Protein AF-A0A3D3TJA6-F1 (afdb_monomer_lite)

Foldseek 3Di:
DPPCVVVVVVVVVVVVVVPPDDQPDPDPVVSVVCVVVCVDDDPDDDDPCPDCVNVVVDDPPPDDDDDPLALACVPPDDDDAWDWGWAPPDDPDNSTDIDIGHDPPPPDDD

Sequence (110 aa):
MKKYFPAFVLSFLSIQACFSQQSFTPDKNLEKYIIRTGFIHSPLIPDASKSAETIGAEKKILYSTSLDITPNLTGWVEKGFGEMSFSREKIISSAGSIRLAYPAYTGERA

Secondary structure (DSSP, 8-state):
-TTSHHHHHHHHHHHHHTTS---SSS-HHHHHHHHHTTSS-PPPPP-GGGSTTTTT-----S--PPPP--SS-TT----SSSEEEEESSS-SSTT-EEEEE--TTSSS--

Structure (mmCIF, N/CA/C/O backbone):
data_AF-A0A3D3TJA6-F1
#
_entry.id   AF-A0A3D3TJA6-F1
#
loop_
_atom_site.group_PDB
_atom_site.id
_atom_site.type_symbol
_atom_site.label_atom_id
_atom_site.label_alt_id
_atom_site.label_comp_id
_atom_site.label_asym_id
_atom_site.label_entity_id
_atom_site.label_seq_id
_atom_site.pdbx_PDB_ins_code
_atom_site.Cartn_x
_atom_site.Cartn_y
_atom_site.Cartn_z
_atom_site.occupancy
_atom_site.B_iso_or_equiv
_atom_site.auth_seq_id
_atom_site.auth_comp_id
_atom_site.auth_asym_id
_atom_site.auth_atom_id
_atom_site.pdbx_PDB_model_num
ATOM 1 N N . MET A 1 1 ? -10.360 46.169 0.430 1.00 53.06 1 MET A N 1
ATOM 2 C CA . MET A 1 1 ? -11.027 44.847 0.525 1.00 53.06 1 MET A CA 1
ATOM 3 C C . MET A 1 1 ? -10.071 43.646 0.641 1.00 53.06 1 MET A C 1
ATOM 5 O O . MET A 1 1 ? -10.481 42.641 1.192 1.00 53.06 1 MET A O 1
ATOM 9 N N . LYS A 1 2 ? -8.794 43.720 0.217 1.00 56.91 2 LYS A N 1
ATOM 10 C CA . LYS A 1 2 ? -7.852 42.572 0.254 1.00 56.91 2 LYS A CA 1
ATOM 11 C C . LYS A 1 2 ? -7.198 42.256 1.618 1.00 56.91 2 LYS A C 1
ATOM 13 O O . LYS A 1 2 ? -6.687 41.160 1.789 1.00 56.91 2 LYS A O 1
ATOM 18 N N . LYS A 1 3 ? -7.209 43.181 2.590 1.00 58.56 3 LYS A N 1
ATOM 19 C CA . LYS A 1 3 ? -6.516 43.004 3.889 1.00 58.56 3 LYS A CA 1
ATOM 20 C C . LYS A 1 3 ? -7.218 42.050 4.869 1.00 58.56 3 LYS A C 1
ATOM 22 O O . LYS A 1 3 ? -6.556 41.517 5.746 1.00 58.56 3 LYS A O 1
ATOM 27 N N . TYR A 1 4 ? -8.518 41.805 4.701 1.00 62.25 4 TYR A N 1
ATOM 28 C CA . TYR A 1 4 ? -9.308 40.942 5.598 1.00 62.25 4 TYR A CA 1
ATOM 29 C C . TYR A 1 4 ? -9.597 39.552 5.015 1.00 62.25 4 TYR A C 1
ATOM 31 O O . TYR A 1 4 ? -10.098 38.682 5.717 1.00 62.25 4 TYR A O 1
ATOM 39 N N . PHE A 1 5 ? -9.239 39.324 3.747 1.00 65.12 5 PHE A N 1
ATOM 40 C CA . PHE A 1 5 ? -9.407 38.040 3.071 1.00 65.12 5 PHE A CA 1
ATOM 41 C C . PHE A 1 5 ? -8.677 36.873 3.767 1.00 65.12 5 PHE A C 1
ATOM 43 O O . PHE A 1 5 ? -9.320 35.849 3.984 1.00 65.12 5 PHE A O 1
ATOM 50 N N . PRO A 1 6 ? -7.401 36.995 4.206 1.00 66.19 6 PRO A N 1
ATOM 51 C CA . PRO A 1 6 ? -6.740 35.873 4.876 1.00 66.19 6 PRO A CA 1
ATOM 52 C C . PRO A 1 6 ? -7.355 35.569 6.251 1.00 66.19 6 PRO A C 1
ATOM 54 O O . PRO A 1 6 ? -7.474 34.406 6.621 1.00 66.19 6 PRO A O 1
ATOM 57 N N . ALA A 1 7 ? -7.807 36.595 6.982 1.00 65.31 7 ALA A N 1
ATOM 58 C CA . ALA A 1 7 ? -8.461 36.425 8.280 1.00 65.31 7 ALA A CA 1
ATOM 59 C C . ALA A 1 7 ? -9.827 35.727 8.152 1.00 65.31 7 ALA A C 1
ATOM 61 O O . ALA A 1 7 ? -10.167 34.874 8.968 1.00 65.31 7 ALA A O 1
ATOM 62 N N . PHE A 1 8 ? -10.583 36.037 7.095 1.00 64.12 8 PHE A N 1
ATOM 63 C CA . PHE A 1 8 ? -11.860 35.386 6.803 1.00 64.12 8 PHE A CA 1
ATOM 64 C C . PHE A 1 8 ? -11.676 33.905 6.433 1.00 64.12 8 PHE A C 1
ATOM 66 O O . PHE A 1 8 ? -12.392 33.051 6.945 1.00 64.12 8 PHE A O 1
ATOM 73 N N . VAL A 1 9 ? -10.664 33.575 5.623 1.00 65.75 9 VAL A N 1
ATOM 74 C CA . VAL A 1 9 ? -10.351 32.181 5.250 1.00 65.75 9 VAL A CA 1
ATOM 75 C C . VAL A 1 9 ? -9.897 31.357 6.462 1.00 65.75 9 VAL A C 1
ATOM 77 O O . VAL A 1 9 ? -10.355 30.230 6.640 1.00 65.75 9 VAL A O 1
ATOM 80 N N . LEU A 1 10 ? -9.064 31.927 7.341 1.00 61.47 10 LEU A N 1
ATOM 81 C CA . LEU A 1 10 ? -8.648 31.277 8.592 1.00 61.47 10 LEU A CA 1
ATOM 82 C C . LEU A 1 10 ? -9.829 31.016 9.543 1.00 61.47 10 LEU A C 1
ATOM 84 O O . LEU A 1 10 ? -9.866 29.974 10.194 1.00 61.47 10 LEU A O 1
ATOM 88 N N . SER A 1 11 ? -10.816 31.918 9.579 1.00 59.91 11 SER A N 1
ATOM 89 C CA . SER A 1 11 ? -12.043 31.731 10.364 1.00 59.91 11 SER A CA 1
ATOM 90 C C . SER A 1 11 ? -12.943 30.617 9.822 1.00 59.91 11 SER A C 1
ATOM 92 O O . SER A 1 11 ? -13.649 29.989 10.603 1.00 59.91 11 SER A O 1
ATOM 94 N N . PHE A 1 12 ? -12.956 30.366 8.511 1.00 59.50 12 PHE A N 1
ATOM 95 C CA . PHE A 1 12 ? -13.729 29.257 7.938 1.00 59.50 12 PHE A CA 1
ATOM 96 C C . PHE A 1 12 ? -13.052 27.899 8.170 1.00 59.50 12 PHE A C 1
ATOM 98 O O . PHE A 1 12 ? -13.737 26.894 8.363 1.00 59.50 12 PHE A O 1
ATOM 105 N N . LEU A 1 13 ? -11.717 27.869 8.216 1.00 57.22 13 LEU A N 1
ATOM 106 C CA . LEU A 1 13 ? -10.941 26.644 8.426 1.00 57.22 13 LEU A CA 1
ATOM 107 C C . LEU A 1 13 ? -11.051 26.109 9.868 1.00 57.22 13 LEU A C 1
ATOM 109 O O . LEU A 1 13 ? -11.075 24.897 10.076 1.00 57.22 13 LEU A O 1
ATOM 113 N N . SER A 1 14 ? -11.174 26.990 10.867 1.00 56.41 14 SER A N 1
ATOM 114 C CA . SER A 1 14 ? -11.347 26.593 12.274 1.00 56.41 14 SER A CA 1
ATOM 115 C C . SER A 1 14 ? -12.731 26.009 12.576 1.00 56.41 14 SER A C 1
ATOM 117 O O . SER A 1 14 ? -12.845 25.124 13.423 1.00 56.41 14 SER A O 1
ATOM 119 N N . ILE A 1 15 ? -13.772 26.436 11.852 1.00 57.28 15 ILE A N 1
ATOM 120 C CA . ILE A 1 15 ? -15.129 25.888 11.998 1.00 57.28 15 ILE A CA 1
ATOM 121 C C . ILE A 1 15 ? -15.180 24.441 11.479 1.00 57.28 15 ILE A C 1
ATOM 123 O O . ILE A 1 15 ? -15.841 23.598 12.081 1.00 57.28 15 ILE A O 1
ATOM 127 N N . GLN A 1 16 ? -14.435 24.114 10.416 1.00 53.66 16 GLN A N 1
ATOM 128 C CA . GLN A 1 16 ? -14.415 22.758 9.849 1.00 53.66 16 GLN A CA 1
ATOM 129 C C . GLN A 1 16 ? -13.621 21.744 10.688 1.00 53.66 16 GLN A C 1
ATOM 131 O O . GLN A 1 16 ? -13.946 20.558 10.675 1.00 53.66 16 GLN A O 1
ATOM 136 N N . ALA A 1 17 ? -12.637 22.187 11.477 1.00 51.75 17 ALA A N 1
ATOM 137 C CA . ALA A 1 17 ? -11.882 21.307 12.374 1.00 51.75 17 ALA A CA 1
ATOM 138 C C . ALA A 1 17 ? -12.720 20.767 13.553 1.00 51.75 17 ALA A C 1
ATOM 140 O O . ALA A 1 17 ? -12.372 19.742 14.142 1.00 51.75 17 ALA A O 1
ATOM 141 N N . CYS A 1 18 ? -13.842 21.419 13.880 1.00 48.75 18 CYS A N 1
ATOM 142 C CA . CYS A 1 18 ? -14.719 21.015 14.983 1.00 48.75 18 CYS A CA 1
ATO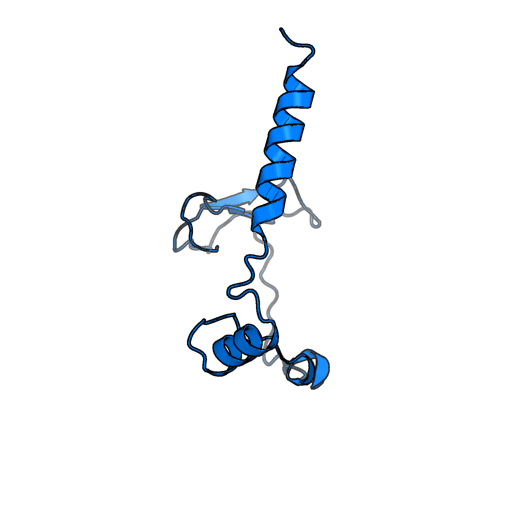M 143 C C . CYS A 1 18 ? -15.600 19.793 14.655 1.00 48.75 18 CYS A C 1
ATOM 145 O O . CYS A 1 18 ? -16.183 19.195 15.553 1.00 48.75 18 CYS A O 1
ATOM 147 N N . PHE A 1 19 ? -15.676 19.381 13.385 1.00 50.62 19 PHE A N 1
ATOM 148 C CA . PHE A 1 19 ? -16.556 18.290 12.946 1.00 50.62 19 PHE A CA 1
ATOM 149 C C . PHE A 1 19 ? -15.907 16.900 12.940 1.00 50.62 19 PHE A C 1
ATOM 151 O O . PHE A 1 19 ? -16.536 15.944 12.496 1.00 50.62 19 PHE A O 1
ATOM 158 N N . SER A 1 20 ? -14.672 16.736 13.428 1.00 48.78 20 SER A N 1
ATOM 159 C CA . SER A 1 20 ? -13.988 15.436 13.304 1.00 48.78 20 SER A CA 1
ATOM 160 C C . SER A 1 20 ? -14.316 14.407 14.393 1.00 48.78 20 SER A C 1
ATOM 162 O O . SER A 1 20 ? -13.925 13.252 14.248 1.00 48.78 20 SER A O 1
ATOM 164 N N . GLN A 1 21 ? -15.064 14.762 15.445 1.00 59.69 21 GLN A N 1
ATOM 165 C CA . GLN A 1 21 ? -15.517 13.807 16.467 1.00 59.69 21 GLN A CA 1
ATOM 166 C C . GLN A 1 21 ? -16.895 14.206 17.014 1.00 59.69 21 GLN A C 1
ATOM 168 O O . GLN A 1 21 ? -17.002 14.830 18.067 1.00 59.69 21 GLN A O 1
ATOM 173 N N . GLN A 1 22 ? -17.972 13.864 16.299 1.00 62.91 22 GLN A N 1
ATOM 174 C CA . GLN A 1 22 ? -19.313 13.913 16.889 1.00 62.91 22 GLN A CA 1
ATOM 175 C C . GLN A 1 22 ? -19.413 12.821 17.959 1.00 62.91 22 GLN A C 1
ATOM 177 O O . GLN A 1 22 ? -19.443 11.639 17.631 1.00 62.91 22 GLN A O 1
ATOM 182 N N . SER A 1 23 ? -19.482 13.213 19.233 1.00 64.50 23 SER A N 1
ATOM 183 C CA . SER A 1 23 ? -19.940 12.309 20.290 1.00 64.50 23 SER A CA 1
ATOM 184 C C . SER A 1 23 ? -21.408 11.983 20.022 1.00 64.50 23 SER A C 1
ATOM 186 O O . SER A 1 23 ? -22.237 12.897 19.956 1.00 64.50 23 SER A O 1
ATOM 188 N N . PHE A 1 24 ? -21.743 10.708 19.855 1.00 68.50 24 PHE A N 1
ATOM 189 C CA . PHE A 1 24 ? -23.110 10.294 19.506 1.00 68.50 24 PHE A CA 1
ATOM 190 C C . PHE A 1 24 ? -24.106 10.539 20.640 1.00 68.50 24 PHE A C 1
ATOM 192 O O . PHE A 1 24 ? -25.294 10.754 20.404 1.00 68.50 24 PHE A O 1
ATOM 199 N N . THR A 1 25 ? -23.613 10.518 21.877 1.00 77.12 25 THR A N 1
ATOM 200 C CA . THR A 1 25 ? -24.400 10.752 23.081 1.00 77.12 25 THR A CA 1
ATOM 201 C C . THR A 1 25 ? -23.602 11.585 24.083 1.00 77.12 25 THR A C 1
ATOM 203 O O . THR A 1 25 ? -22.389 11.415 24.185 1.00 77.12 25 THR A O 1
ATOM 206 N N . PRO A 1 26 ? -24.260 12.453 24.873 1.00 82.69 26 PRO A N 1
ATOM 207 C CA . PRO A 1 26 ? -23.593 13.218 25.930 1.00 82.69 26 PRO A CA 1
ATOM 208 C C . PRO A 1 26 ? -23.060 12.329 27.068 1.00 82.69 26 PRO A C 1
ATOM 210 O O . PRO A 1 26 ? -22.116 12.708 27.759 1.00 82.69 26 PRO A O 1
ATOM 213 N N . ASP A 1 27 ? -23.640 11.138 27.260 1.00 88.00 27 ASP A N 1
ATOM 214 C CA . ASP A 1 27 ? -23.131 10.133 28.192 1.00 88.00 27 ASP A CA 1
ATOM 215 C C . ASP A 1 27 ? -22.080 9.231 27.524 1.00 88.00 27 ASP A C 1
ATOM 217 O O . ASP A 1 27 ? -22.359 8.515 26.557 1.00 88.00 27 ASP A O 1
ATOM 221 N N . LYS A 1 28 ? -20.874 9.225 28.100 1.00 84.19 28 LYS A N 1
ATOM 222 C CA . LYS A 1 28 ? -19.729 8.418 27.654 1.00 84.19 28 LYS A CA 1
ATOM 223 C C . LYS A 1 28 ? -19.925 6.918 27.881 1.00 84.19 28 LYS A C 1
ATOM 225 O O . LYS A 1 28 ? -19.309 6.111 27.183 1.00 84.19 28 LYS A O 1
ATOM 230 N N . ASN A 1 29 ? -20.712 6.519 28.880 1.00 88.38 29 ASN A N 1
ATOM 231 C CA . ASN A 1 29 ? -20.976 5.102 29.141 1.00 88.38 29 ASN A CA 1
ATOM 232 C C . ASN A 1 29 ? -21.975 4.543 28.128 1.00 88.38 29 ASN A C 1
ATOM 234 O O . ASN A 1 29 ? -21.752 3.457 27.587 1.00 88.38 29 ASN A O 1
ATOM 238 N N . LEU A 1 30 ? -23.017 5.317 27.824 1.00 84.56 30 LEU A N 1
ATOM 239 C CA . LEU A 1 30 ? -23.980 5.001 26.776 1.00 84.56 30 LEU A CA 1
ATOM 240 C C . LEU A 1 30 ? -23.313 4.895 25.396 1.00 84.56 30 LEU A C 1
ATOM 242 O O . LEU A 1 30 ? -23.557 3.928 24.677 1.00 84.56 30 LEU A O 1
ATOM 246 N N . GLU A 1 31 ? -22.400 5.809 25.064 1.00 83.56 31 GLU A N 1
ATOM 247 C CA . GLU A 1 31 ? -21.649 5.778 23.802 1.00 83.56 31 GLU A CA 1
ATOM 248 C C . GLU A 1 31 ? -20.847 4.476 23.643 1.00 83.56 31 GLU A C 1
ATOM 250 O O . GLU A 1 31 ? -20.948 3.783 22.628 1.00 83.56 31 GLU A O 1
ATOM 255 N N . LYS A 1 32 ? -20.112 4.072 24.689 1.00 83.06 32 LYS A N 1
ATOM 256 C CA . LYS A 1 32 ? -19.374 2.797 24.705 1.00 83.06 32 LYS A CA 1
ATOM 257 C C . LYS A 1 32 ? -20.296 1.594 24.541 1.00 83.06 32 LYS A C 1
ATOM 259 O O . LYS A 1 32 ? -19.900 0.620 23.904 1.00 83.06 32 LYS A O 1
ATOM 264 N N . TYR A 1 33 ? -21.487 1.632 25.134 1.00 84.62 33 TYR A N 1
ATOM 265 C CA . TYR A 1 33 ? -22.458 0.551 25.005 1.00 84.62 33 TYR A CA 1
ATOM 266 C C . TYR A 1 33 ? -22.973 0.441 23.565 1.00 84.62 33 TYR A C 1
ATOM 268 O O . TYR A 1 33 ? -22.932 -0.647 23.003 1.00 84.62 33 TYR A O 1
ATOM 276 N N . ILE A 1 34 ? -23.348 1.556 22.931 1.00 80.75 34 ILE A N 1
ATOM 277 C CA . ILE A 1 34 ? -23.820 1.598 21.534 1.00 80.75 34 ILE A CA 1
ATOM 278 C C . ILE A 1 34 ? -22.734 1.133 20.546 1.00 80.75 34 ILE A C 1
ATOM 280 O O . ILE A 1 34 ? -23.025 0.433 19.577 1.00 80.75 34 ILE A O 1
ATOM 284 N N . ILE A 1 35 ? -21.467 1.474 20.797 1.00 76.19 35 ILE A N 1
ATOM 285 C CA . ILE A 1 35 ? -20.343 0.969 19.991 1.00 76.19 35 ILE A CA 1
ATOM 286 C C . ILE A 1 35 ? -20.194 -0.550 20.180 1.00 76.19 35 ILE A C 1
ATOM 288 O O . ILE A 1 35 ? -20.002 -1.285 19.214 1.00 76.19 35 ILE A O 1
ATOM 292 N N . ARG A 1 36 ? -20.328 -1.048 21.417 1.00 74.88 36 ARG A N 1
ATOM 293 C CA . ARG A 1 36 ? -20.229 -2.484 21.732 1.00 74.88 36 ARG A CA 1
ATOM 294 C C . ARG A 1 36 ? -21.378 -3.318 21.176 1.00 74.88 36 ARG A C 1
ATOM 296 O O . ARG A 1 36 ? -21.152 -4.482 20.864 1.00 74.88 36 ARG A O 1
ATOM 303 N N . THR A 1 37 ? -22.584 -2.765 21.057 1.00 81.19 37 THR A N 1
ATOM 304 C CA . THR A 1 37 ? -23.713 -3.474 20.431 1.00 81.19 37 THR A CA 1
ATOM 305 C C . THR A 1 37 ? -23.519 -3.654 18.927 1.00 81.19 37 THR A C 1
ATOM 307 O O . THR A 1 37 ? -24.254 -4.422 18.313 1.00 81.19 37 THR A O 1
ATOM 310 N N . GLY A 1 38 ? -22.550 -2.957 18.320 1.00 69.38 38 GLY A N 1
ATOM 311 C CA . GLY A 1 38 ? -22.328 -2.976 16.878 1.00 69.38 38 GLY A CA 1
ATOM 312 C C . GLY A 1 38 ? -23.399 -2.219 16.091 1.00 69.38 38 GLY A C 1
ATOM 313 O O . GLY A 1 38 ? -23.404 -2.303 14.867 1.00 69.38 38 GLY A O 1
ATOM 314 N N . PHE A 1 39 ? -24.282 -1.474 16.772 1.00 72.25 39 PHE A N 1
ATOM 315 C CA . PHE A 1 39 ? -25.320 -0.647 16.146 1.00 72.25 39 PHE A CA 1
ATOM 316 C C . PHE A 1 39 ? -24.714 0.480 15.299 1.00 72.25 39 PHE A C 1
ATOM 318 O O . PHE A 1 39 ? -25.238 0.825 14.245 1.00 72.25 39 PHE A O 1
ATOM 325 N N . ILE A 1 40 ? -23.573 1.015 15.740 1.00 67.69 40 ILE A N 1
ATOM 326 C CA . ILE A 1 40 ? -22.720 1.901 14.950 1.00 67.69 40 ILE A CA 1
ATOM 327 C C . ILE A 1 40 ? -21.470 1.111 14.578 1.00 67.69 40 ILE A C 1
ATOM 329 O O . ILE A 1 40 ? -20.694 0.710 15.446 1.00 67.69 40 ILE A O 1
ATOM 333 N N . HIS A 1 41 ? -21.264 0.889 13.284 1.00 60.50 41 HIS A N 1
ATOM 334 C CA . HIS A 1 41 ? -20.046 0.273 12.775 1.00 60.50 41 HIS A CA 1
ATOM 335 C C . HIS A 1 41 ? -18.924 1.317 12.794 1.00 60.50 41 HIS A C 1
ATOM 337 O O . HIS A 1 41 ? -18.670 1.989 11.795 1.00 60.50 41 HIS A O 1
ATOM 343 N N . SER A 1 42 ? -18.236 1.483 13.927 1.00 60.59 42 SER A N 1
ATOM 344 C CA . SER A 1 42 ? -16.858 1.961 13.821 1.00 60.59 42 SER A CA 1
ATOM 345 C C . SER A 1 42 ? -16.047 0.828 13.193 1.00 60.59 42 SER A C 1
ATOM 347 O O . SER A 1 42 ? -16.328 -0.343 13.475 1.00 60.59 42 SER A O 1
ATOM 349 N N . PRO A 1 43 ? -15.034 1.115 12.360 1.00 63.38 43 PRO A N 1
ATOM 350 C CA . PRO A 1 43 ? -14.041 0.094 12.075 1.00 63.38 43 PRO A CA 1
ATOM 351 C C . PRO A 1 43 ? -13.551 -0.443 13.424 1.00 63.38 43 PRO A C 1
ATOM 353 O O . PRO A 1 43 ? -13.260 0.336 14.339 1.00 63.38 43 PRO A O 1
ATOM 356 N N . LEU A 1 44 ? -13.576 -1.768 13.575 1.00 63.03 44 LEU A N 1
ATOM 357 C CA . LEU A 1 44 ? -13.055 -2.435 14.761 1.00 63.03 44 LEU A CA 1
ATOM 358 C C . LEU A 1 44 ? -11.644 -1.900 15.002 1.00 63.03 44 LEU A C 1
ATOM 360 O O . LEU A 1 44 ? -10.844 -1.847 14.066 1.00 63.03 44 LEU A O 1
ATOM 364 N N . ILE A 1 45 ? -11.357 -1.476 16.236 1.00 70.38 45 ILE A N 1
ATOM 365 C CA . ILE A 1 45 ? -10.006 -1.046 16.598 1.00 70.38 45 ILE A CA 1
ATOM 366 C C . ILE A 1 45 ? -9.080 -2.223 16.273 1.00 70.38 45 ILE A C 1
ATOM 368 O O . ILE A 1 45 ? -9.302 -3.314 16.811 1.00 70.38 45 ILE A O 1
ATOM 372 N N . PRO A 1 46 ? -8.099 -2.049 15.370 1.00 67.06 46 PRO A N 1
ATOM 373 C CA . PRO A 1 46 ? -7.223 -3.138 14.989 1.00 67.06 46 PRO A CA 1
ATOM 374 C C . PRO A 1 46 ? -6.433 -3.570 16.221 1.00 67.06 46 PRO A C 1
ATOM 376 O O . PRO A 1 46 ? -5.744 -2.774 16.858 1.00 67.06 46 PRO A O 1
ATOM 379 N N . ASP A 1 47 ? -6.573 -4.841 16.578 1.00 78.44 47 ASP A N 1
ATOM 380 C CA . ASP A 1 47 ? -5.823 -5.440 17.669 1.00 78.44 47 ASP A CA 1
ATOM 381 C C . ASP A 1 47 ? -4.376 -5.643 17.209 1.00 78.44 47 ASP A C 1
ATOM 383 O O . ASP A 1 47 ? -4.070 -6.575 16.463 1.00 78.44 47 ASP A O 1
ATOM 387 N N . ALA A 1 48 ? -3.485 -4.746 17.639 1.00 71.31 48 ALA A N 1
ATOM 388 C CA . ALA A 1 48 ? -2.074 -4.776 17.269 1.00 71.31 48 ALA A CA 1
ATOM 389 C C . ALA A 1 48 ? -1.388 -6.091 17.677 1.00 71.31 48 ALA A C 1
ATOM 391 O O . ALA A 1 48 ? -0.468 -6.525 16.988 1.00 71.31 48 ALA A O 1
ATOM 392 N N . SER A 1 49 ? -1.873 -6.781 18.719 1.00 76.50 49 SER A N 1
ATOM 393 C CA . SER A 1 49 ? -1.334 -8.087 19.130 1.00 76.50 49 SER A CA 1
ATOM 394 C C . SER A 1 49 ? -1.570 -9.190 18.092 1.00 76.50 49 SER A C 1
ATOM 396 O O . SER A 1 49 ? -0.829 -10.169 18.046 1.00 76.50 49 SER A O 1
ATOM 398 N N . LYS A 1 50 ? -2.572 -9.009 17.223 1.00 75.38 50 LYS A N 1
ATOM 399 C CA . LYS A 1 50 ? -2.909 -9.920 16.122 1.00 75.38 50 LYS A CA 1
ATOM 400 C C . LYS A 1 50 ? -2.289 -9.512 14.789 1.00 75.38 50 LYS A C 1
ATOM 402 O O . LYS A 1 50 ? -2.569 -10.140 13.769 1.00 75.38 50 LYS A O 1
ATOM 407 N N . SER A 1 51 ? -1.483 -8.454 14.772 1.00 71.62 51 SER A N 1
ATOM 408 C CA . SER A 1 51 ? -0.767 -8.056 13.566 1.00 71.62 51 SER A CA 1
ATOM 409 C C . SER A 1 51 ? 0.262 -9.121 13.185 1.00 71.62 51 SER A C 1
ATOM 411 O O . SER A 1 51 ? 0.919 -9.714 14.043 1.00 71.62 51 SER A O 1
ATOM 413 N N . ALA A 1 52 ? 0.421 -9.359 11.882 1.00 73.19 52 ALA A N 1
ATOM 414 C CA . ALA A 1 52 ? 1.438 -10.277 11.373 1.00 73.19 52 ALA A CA 1
ATOM 415 C C . ALA A 1 52 ? 2.856 -9.845 11.794 1.00 73.19 52 ALA A C 1
ATOM 417 O O . ALA A 1 52 ? 3.712 -10.701 12.015 1.00 73.19 52 ALA A O 1
ATOM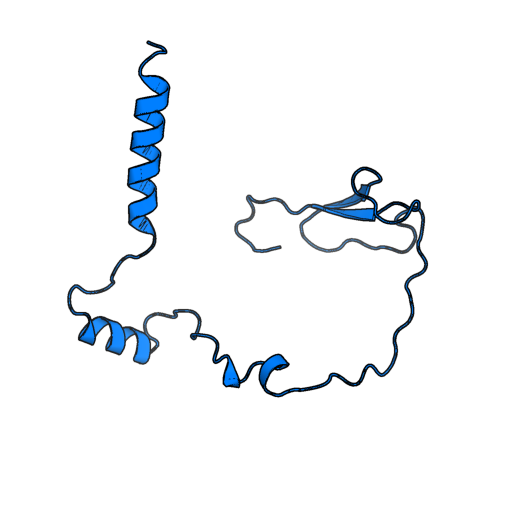 418 N N . GLU A 1 53 ? 3.077 -8.534 11.965 1.00 72.75 53 GLU A N 1
ATOM 419 C CA . GLU A 1 53 ? 4.341 -7.979 12.453 1.00 72.75 53 GLU A CA 1
ATOM 420 C C . GLU A 1 53 ? 4.607 -8.367 13.915 1.00 72.75 53 GLU A C 1
ATOM 422 O O . GLU A 1 53 ? 5.726 -8.743 14.253 1.00 72.75 53 GLU A O 1
ATOM 427 N N . THR A 1 54 ? 3.580 -8.327 14.773 1.00 70.88 54 THR A N 1
ATOM 428 C CA . THR A 1 54 ? 3.710 -8.656 16.207 1.00 70.88 54 THR A CA 1
ATOM 429 C C . THR A 1 54 ? 3.777 -10.160 16.457 1.00 70.88 54 THR A C 1
ATOM 431 O O . THR A 1 54 ? 4.510 -10.606 17.335 1.00 70.88 54 THR A O 1
ATOM 434 N N . ILE A 1 55 ? 3.056 -10.959 15.664 1.00 77.94 55 ILE A N 1
ATOM 435 C CA . ILE A 1 55 ? 3.106 -12.430 15.725 1.00 77.94 55 ILE A CA 1
ATOM 436 C C . ILE A 1 55 ? 4.471 -12.960 15.235 1.00 77.94 55 ILE A C 1
ATOM 438 O O . ILE A 1 55 ? 4.791 -14.128 15.447 1.00 77.94 55 ILE A O 1
ATOM 442 N N . GLY A 1 56 ? 5.293 -12.119 14.591 1.00 71.38 56 GLY A N 1
ATOM 443 C CA . GLY A 1 56 ? 6.539 -12.559 13.962 1.00 71.38 56 GLY A CA 1
ATOM 444 C C . GLY A 1 56 ? 6.269 -13.544 12.826 1.00 71.38 56 GLY A C 1
ATOM 445 O O . GLY A 1 56 ? 7.077 -14.431 12.559 1.00 71.38 56 GLY A O 1
ATOM 446 N N . ALA A 1 57 ? 5.098 -13.431 12.190 1.00 69.06 57 ALA A N 1
ATOM 447 C CA . ALA A 1 57 ? 4.695 -14.306 11.106 1.00 69.06 57 ALA A CA 1
ATOM 448 C C . ALA A 1 57 ? 5.547 -13.989 9.871 1.00 69.06 57 ALA A C 1
ATOM 450 O O . ALA A 1 57 ? 5.213 -13.130 9.053 1.00 69.06 57 ALA A O 1
ATOM 451 N N . GLU A 1 58 ? 6.672 -14.686 9.736 1.00 67.88 58 GLU A N 1
ATOM 452 C CA . GLU A 1 58 ? 7.508 -14.596 8.549 1.00 67.88 58 GLU A CA 1
ATOM 453 C C . GLU A 1 58 ? 6.786 -15.254 7.373 1.00 67.88 58 GLU A C 1
ATOM 455 O O . GLU A 1 58 ? 6.602 -16.473 7.307 1.00 67.88 58 GLU A O 1
ATOM 460 N N . LYS A 1 59 ? 6.362 -14.439 6.402 1.00 72.44 59 LYS A N 1
ATOM 461 C CA . LYS A 1 59 ? 5.890 -14.975 5.127 1.00 72.44 59 LYS A CA 1
ATOM 462 C C . LYS A 1 59 ? 7.059 -15.697 4.447 1.00 72.44 59 LYS A C 1
ATOM 464 O O . LYS A 1 59 ? 8.042 -15.073 4.050 1.00 72.44 59 LYS A O 1
ATOM 469 N N . LYS A 1 60 ? 6.958 -17.017 4.276 1.00 76.19 60 LYS A N 1
ATOM 470 C CA . LYS A 1 60 ? 7.910 -17.769 3.450 1.00 76.19 60 LYS A CA 1
ATOM 471 C C . LYS A 1 60 ? 7.693 -17.374 1.989 1.00 76.19 60 LYS A C 1
ATOM 473 O O . LYS A 1 60 ? 6.711 -17.779 1.371 1.00 76.19 60 LYS A O 1
ATOM 478 N N . ILE A 1 61 ? 8.598 -16.568 1.440 1.00 75.81 61 ILE A N 1
ATOM 479 C CA . ILE A 1 61 ? 8.574 -16.191 0.024 1.00 75.81 61 ILE A CA 1
ATOM 480 C C . ILE A 1 61 ? 8.956 -17.435 -0.787 1.00 75.81 61 ILE A C 1
ATOM 482 O O . ILE A 1 61 ? 10.110 -17.849 -0.786 1.00 75.81 61 ILE A O 1
ATOM 486 N N . LEU A 1 62 ? 7.974 -18.068 -1.435 1.00 79.44 62 LEU A N 1
ATOM 487 C CA . LEU A 1 62 ? 8.199 -19.279 -2.236 1.00 79.44 62 LEU A CA 1
ATOM 488 C C . LEU A 1 62 ? 8.915 -18.973 -3.558 1.00 79.44 62 LEU A C 1
ATOM 490 O O . LEU A 1 62 ? 9.678 -19.798 -4.051 1.00 79.44 62 LEU A O 1
ATOM 494 N N . TYR A 1 63 ? 8.665 -17.792 -4.122 1.00 72.75 63 TYR A N 1
ATOM 495 C CA . TYR A 1 63 ? 9.254 -17.335 -5.372 1.00 72.75 63 TYR A CA 1
ATOM 496 C C . TYR A 1 63 ? 9.273 -15.805 -5.396 1.00 72.75 63 TYR A C 1
ATOM 498 O O . TYR A 1 63 ? 8.267 -15.162 -5.094 1.00 72.75 63 TYR A O 1
ATOM 506 N N . SER A 1 64 ? 10.414 -15.225 -5.756 1.00 77.38 64 SER A N 1
ATOM 507 C CA . SER A 1 64 ? 10.553 -13.797 -6.036 1.00 77.38 64 SER A 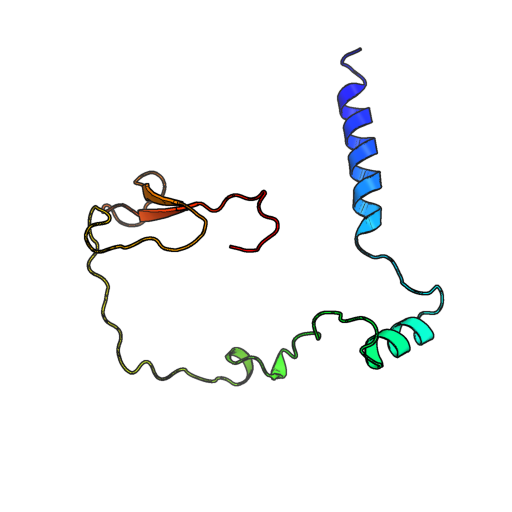CA 1
ATOM 508 C C . SER A 1 64 ? 11.358 -13.640 -7.315 1.00 77.38 64 SER A C 1
ATOM 510 O O . SER A 1 64 ? 12.561 -13.896 -7.321 1.00 77.38 64 SER A O 1
ATOM 512 N N . THR A 1 65 ? 10.700 -13.214 -8.384 1.00 77.75 65 THR A N 1
ATOM 513 C CA . THR A 1 65 ? 11.380 -12.801 -9.612 1.00 77.75 65 THR A CA 1
ATOM 514 C C . THR A 1 65 ? 11.415 -11.291 -9.653 1.00 77.75 65 THR A C 1
ATOM 516 O O . THR A 1 65 ? 10.390 -10.638 -9.454 1.00 77.75 65 THR A O 1
ATOM 519 N N . SER A 1 66 ? 12.606 -10.739 -9.881 1.00 66.56 66 SER A N 1
ATOM 520 C CA . SER A 1 66 ? 12.742 -9.320 -10.178 1.00 66.56 66 SER A CA 1
ATOM 521 C C . SER A 1 66 ? 12.012 -9.051 -11.486 1.00 66.56 66 SER A C 1
ATOM 523 O O . SER A 1 66 ? 12.289 -9.703 -12.490 1.00 66.56 66 SER A O 1
ATOM 525 N N . LEU A 1 67 ? 11.072 -8.111 -11.472 1.00 68.00 67 LEU A N 1
ATOM 526 C CA . LEU A 1 67 ? 10.496 -7.604 -12.708 1.00 68.00 67 LEU A CA 1
ATOM 527 C C . LEU A 1 67 ? 11.611 -6.867 -13.453 1.00 68.00 67 LEU A C 1
ATOM 529 O O . LEU A 1 67 ? 12.276 -6.008 -12.866 1.00 68.00 67 LEU A O 1
ATOM 533 N N . ASP A 1 68 ? 11.846 -7.240 -14.711 1.00 63.25 68 ASP A N 1
ATOM 534 C CA . ASP A 1 68 ? 12.793 -6.526 -15.559 1.00 63.25 68 ASP A CA 1
ATOM 535 C C . ASP A 1 68 ? 12.374 -5.061 -15.646 1.00 63.25 68 ASP A C 1
ATOM 537 O O . ASP A 1 68 ? 11.200 -4.725 -15.823 1.00 63.25 68 ASP A O 1
ATOM 541 N N . ILE A 1 69 ? 13.354 -4.177 -15.481 1.00 64.75 69 ILE A N 1
ATOM 542 C CA . ILE A 1 69 ? 13.126 -2.741 -15.494 1.00 64.75 69 ILE A CA 1
ATOM 543 C C . ILE A 1 69 ? 12.895 -2.330 -16.950 1.00 64.75 69 ILE A C 1
ATOM 545 O O . ILE A 1 69 ? 13.838 -2.049 -17.691 1.00 64.75 69 ILE A O 1
ATOM 549 N N . THR A 1 70 ? 11.637 -2.331 -17.386 1.00 64.12 70 THR A N 1
ATOM 550 C CA . THR A 1 70 ? 11.280 -1.911 -18.739 1.00 64.12 70 THR A CA 1
ATOM 551 C C . THR A 1 70 ? 11.272 -0.382 -18.839 1.00 64.12 70 THR A C 1
ATOM 553 O O . THR A 1 70 ? 10.699 0.295 -17.983 1.00 64.12 70 THR A O 1
ATOM 556 N N . PRO A 1 71 ? 11.855 0.206 -19.901 1.00 70.94 71 PRO A N 1
ATOM 557 C CA . PRO A 1 71 ? 11.901 1.661 -20.094 1.00 70.94 71 PRO A CA 1
ATOM 558 C C . PRO A 1 71 ? 10.544 2.259 -20.511 1.00 70.94 71 PRO A C 1
ATOM 560 O O . PRO A 1 71 ? 10.462 3.433 -20.879 1.00 70.94 71 PRO A O 1
ATOM 563 N N . ASN A 1 72 ? 9.499 1.431 -20.554 1.00 74.94 72 ASN A N 1
ATOM 564 C CA . ASN A 1 72 ? 8.159 1.751 -21.014 1.00 74.94 72 ASN A CA 1
ATOM 565 C C . ASN A 1 72 ? 7.137 0.755 -20.426 1.00 74.94 72 ASN A C 1
ATOM 567 O O . ASN A 1 72 ? 7.490 -0.210 -19.746 1.00 74.94 72 ASN A O 1
ATOM 571 N N . LEU A 1 73 ? 5.858 0.989 -20.720 1.00 80.56 73 LEU A N 1
ATOM 572 C CA . LEU A 1 73 ? 4.720 0.190 -20.247 1.00 80.56 73 LEU A CA 1
ATOM 573 C C . LEU A 1 73 ? 4.483 -1.087 -21.073 1.00 80.56 73 LEU A C 1
ATOM 575 O O . LEU A 1 73 ? 3.393 -1.652 -21.035 1.00 80.56 73 LEU A O 1
ATOM 579 N N . THR A 1 74 ? 5.466 -1.553 -21.849 1.00 81.50 74 THR A N 1
ATOM 580 C CA . THR A 1 74 ? 5.273 -2.737 -22.702 1.00 81.50 74 THR A CA 1
ATOM 581 C C . THR A 1 74 ? 4.976 -3.958 -21.832 1.00 81.50 74 THR A C 1
ATOM 583 O O . THR A 1 74 ? 5.761 -4.294 -20.952 1.00 81.50 74 THR A O 1
ATOM 586 N N . GLY A 1 75 ? 3.835 -4.610 -22.068 1.00 80.06 75 GLY A N 1
ATOM 587 C CA . GLY A 1 75 ? 3.378 -5.771 -21.292 1.00 80.06 75 GLY A CA 1
ATOM 588 C C . GLY A 1 75 ? 2.533 -5.436 -20.058 1.00 80.06 75 GLY A C 1
ATOM 589 O O . GLY A 1 75 ? 1.979 -6.348 -19.448 1.00 80.06 75 GLY A O 1
ATOM 590 N N . TRP A 1 76 ? 2.378 -4.155 -19.714 1.00 81.94 76 TRP A N 1
ATOM 591 C CA . TRP A 1 76 ? 1.472 -3.719 -18.655 1.00 81.94 76 TRP A CA 1
ATOM 592 C C . TRP A 1 76 ? 0.077 -3.452 -19.218 1.00 81.94 76 TRP A C 1
ATOM 594 O O . TRP A 1 76 ? -0.075 -2.865 -20.288 1.00 81.94 76 TRP A O 1
ATOM 604 N N . VAL A 1 77 ? -0.947 -3.884 -18.483 1.00 84.25 77 VAL A N 1
ATOM 605 C CA . VAL A 1 77 ? -2.354 -3.642 -18.817 1.00 84.25 77 VAL A CA 1
ATOM 606 C C . VAL A 1 77 ? -3.001 -2.934 -17.640 1.00 84.25 77 VAL A C 1
ATOM 608 O O . VAL A 1 77 ? -2.985 -3.440 -16.519 1.00 84.25 77 VAL A O 1
ATOM 611 N N . GLU A 1 78 ? -3.573 -1.765 -17.900 1.00 84.88 78 GLU A N 1
ATOM 612 C CA . GLU A 1 78 ? -4.359 -1.025 -16.922 1.00 84.88 78 GLU A CA 1
ATOM 613 C C . GLU A 1 78 ? -5.797 -1.561 -16.870 1.00 84.88 78 GLU A C 1
ATOM 615 O O . GLU A 1 78 ? -6.406 -1.857 -17.901 1.00 84.88 78 GLU A O 1
ATOM 620 N N . LYS A 1 79 ? -6.359 -1.683 -15.662 1.00 85.75 79 LYS A N 1
ATOM 621 C CA . LYS A 1 79 ? -7.762 -2.048 -15.456 1.00 85.75 79 LYS A CA 1
ATOM 622 C C . LYS A 1 79 ? -8.333 -1.297 -14.257 1.00 85.75 79 LYS A C 1
ATOM 624 O O . LYS A 1 79 ? -7.726 -1.299 -13.193 1.00 85.75 79 LYS A O 1
ATOM 629 N N . GLY A 1 80 ? -9.543 -0.763 -14.410 1.00 83.25 80 GLY A N 1
ATOM 630 C CA . GLY A 1 80 ? -10.265 -0.053 -13.352 1.00 83.25 80 GLY A CA 1
ATOM 631 C C . GLY A 1 80 ? -10.375 1.443 -13.625 1.00 83.25 80 GLY A C 1
ATOM 632 O O . GLY A 1 80 ? -10.175 1.888 -14.752 1.00 83.25 80 GLY A O 1
ATOM 633 N N . PHE A 1 81 ? -10.740 2.200 -12.591 1.00 80.00 81 PHE A N 1
ATOM 634 C CA . PHE A 1 81 ? -10.712 3.660 -12.623 1.00 80.00 81 PHE A CA 1
ATOM 635 C C . PHE A 1 81 ? -9.310 4.142 -12.260 1.00 80.00 81 PHE A C 1
ATOM 637 O O . PHE A 1 81 ? -8.745 3.686 -11.270 1.00 80.00 81 PHE A O 1
ATOM 644 N N . GLY A 1 82 ? -8.766 5.063 -13.046 1.00 85.81 82 GLY A N 1
ATOM 645 C CA . GLY A 1 82 ? -7.406 5.557 -12.882 1.00 85.81 82 GLY A CA 1
ATOM 646 C C . GLY A 1 82 ? -6.765 5.873 -14.226 1.00 85.81 82 GLY A C 1
ATOM 647 O O . GLY A 1 82 ? -7.440 5.861 -15.254 1.00 85.81 82 GLY A O 1
ATOM 648 N N . GLU A 1 83 ? -5.484 6.218 -14.172 1.00 88.50 83 GLU A N 1
ATOM 649 C CA . GLU A 1 83 ? -4.600 6.308 -15.328 1.00 88.50 83 GLU A CA 1
ATOM 650 C C . GLU A 1 83 ? -3.225 5.734 -14.957 1.00 88.50 83 GLU A C 1
ATOM 652 O O . GLU A 1 83 ? -2.637 6.097 -13.926 1.00 88.50 83 GLU A O 1
ATOM 657 N N . MET A 1 84 ? -2.683 4.871 -15.814 1.00 89.88 84 MET A N 1
ATOM 658 C CA . MET A 1 84 ? -1.313 4.372 -15.736 1.00 89.88 84 MET A CA 1
ATOM 659 C C . MET A 1 84 ? -0.443 5.043 -16.804 1.00 89.88 84 MET A C 1
ATOM 661 O O . MET A 1 84 ? -0.685 4.935 -18.003 1.00 89.88 84 MET A O 1
ATOM 665 N N . SER A 1 85 ? 0.633 5.697 -16.374 1.00 88.19 85 SER A N 1
ATOM 666 C CA . SER A 1 85 ? 1.591 6.372 -17.255 1.00 88.19 85 SER A CA 1
ATOM 667 C C . SER A 1 85 ? 3.035 6.057 -16.861 1.00 88.19 85 SER A C 1
ATOM 669 O O . SER A 1 85 ? 3.316 5.501 -15.799 1.00 88.19 85 SER A O 1
ATOM 671 N N . PHE A 1 86 ? 3.980 6.396 -17.735 1.00 87.38 86 PHE A N 1
ATOM 672 C CA . PHE A 1 86 ? 5.408 6.281 -17.454 1.00 87.38 86 PHE A CA 1
ATOM 673 C C . PHE A 1 86 ? 6.003 7.667 -17.207 1.00 87.38 86 PHE A C 1
ATOM 675 O O . PHE A 1 86 ? 5.777 8.579 -18.001 1.00 87.38 86 PHE A O 1
ATOM 682 N N . SER A 1 87 ? 6.771 7.834 -16.130 1.00 85.12 87 SER A N 1
ATOM 683 C CA . SER A 1 87 ? 7.389 9.112 -15.766 1.00 85.12 87 SER A CA 1
ATOM 684 C C . SER A 1 87 ? 8.891 8.978 -15.531 1.00 85.12 87 SER A C 1
ATOM 686 O O . SER A 1 87 ? 9.402 7.944 -15.104 1.00 85.12 87 SER A O 1
ATOM 688 N N . ARG A 1 88 ? 9.617 10.064 -15.805 1.00 83.69 88 ARG A N 1
ATOM 689 C CA . ARG A 1 88 ? 11.045 10.220 -15.480 1.00 83.69 88 ARG A CA 1
ATOM 690 C C . ARG A 1 88 ? 11.296 11.335 -14.466 1.00 83.69 88 ARG A C 1
ATOM 692 O O . ARG A 1 88 ? 12.441 11.683 -14.217 1.00 83.69 88 ARG A O 1
ATOM 699 N N . GLU A 1 89 ? 10.240 11.905 -13.890 1.00 81.00 89 GLU A N 1
ATOM 700 C CA . GLU A 1 89 ? 10.346 13.056 -12.984 1.00 81.00 89 GLU A CA 1
ATOM 701 C C . GLU A 1 89 ? 10.832 12.653 -11.585 1.00 81.00 89 GLU A C 1
ATOM 703 O O . GLU A 1 89 ? 11.549 13.409 -10.935 1.00 81.00 89 GLU A O 1
ATOM 708 N N . LYS A 1 90 ? 10.464 11.451 -11.116 1.00 74.31 90 LYS A N 1
ATOM 709 C CA . LYS 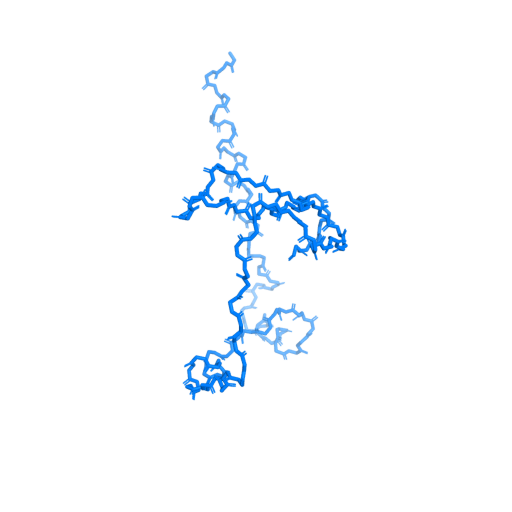A 1 90 ? 10.828 10.938 -9.788 1.00 74.31 90 LYS A CA 1
ATOM 710 C C . LYS A 1 90 ? 11.413 9.533 -9.917 1.00 74.31 90 LYS A C 1
ATOM 712 O O . LYS A 1 90 ? 10.686 8.539 -9.933 1.00 74.31 90 LYS A O 1
ATOM 717 N N . ILE A 1 91 ? 12.734 9.477 -10.053 1.00 73.88 91 ILE A N 1
ATOM 718 C CA . ILE A 1 91 ? 13.503 8.257 -10.316 1.00 73.88 91 ILE A CA 1
ATOM 719 C C . ILE A 1 91 ? 14.619 8.072 -9.291 1.00 73.88 91 ILE A C 1
ATOM 721 O O . ILE A 1 91 ? 15.333 9.014 -8.966 1.00 73.88 91 ILE A O 1
ATOM 725 N N . ILE A 1 92 ? 14.761 6.836 -8.805 1.00 69.56 92 ILE A N 1
ATOM 726 C CA . ILE A 1 92 ? 15.916 6.377 -8.013 1.00 69.56 92 ILE A CA 1
ATOM 727 C C . ILE A 1 92 ? 16.897 5.625 -8.927 1.00 69.56 92 ILE A C 1
ATOM 729 O O . ILE A 1 92 ? 18.108 5.746 -8.775 1.00 69.56 92 ILE A O 1
ATOM 733 N N . SER A 1 93 ? 16.376 4.896 -9.920 1.00 64.81 93 SER A N 1
ATOM 734 C CA . SER A 1 93 ? 17.136 4.250 -10.990 1.00 64.81 93 SER A CA 1
ATOM 735 C C . SER A 1 93 ? 16.910 4.983 -12.317 1.00 64.81 93 SER A C 1
ATOM 737 O O . SER A 1 93 ? 15.819 5.473 -12.603 1.00 64.81 93 SER A O 1
ATOM 739 N N . SER A 1 94 ? 17.945 5.061 -13.153 1.00 69.00 94 SER A N 1
ATOM 740 C CA . SER A 1 94 ? 17.968 5.808 -14.425 1.00 69.00 94 SER A CA 1
ATOM 741 C C . SER A 1 94 ? 16.941 5.356 -15.474 1.00 69.00 94 SER A C 1
ATOM 743 O O . SER A 1 94 ? 16.823 5.976 -16.529 1.00 69.00 94 SER A O 1
ATOM 745 N N . ALA A 1 95 ? 16.198 4.286 -15.206 1.00 74.94 95 ALA A N 1
ATOM 746 C CA . ALA A 1 95 ? 15.309 3.651 -16.159 1.00 74.94 95 ALA A CA 1
ATOM 747 C C . ALA A 1 95 ? 13.913 4.284 -16.254 1.00 74.94 95 ALA A C 1
ATOM 749 O O . ALA A 1 95 ? 13.223 4.010 -17.228 1.00 74.94 95 ALA A O 1
ATOM 750 N N . GLY A 1 96 ? 13.505 5.142 -15.312 1.00 79.19 96 GLY A N 1
ATOM 751 C CA . GLY A 1 96 ? 12.129 5.660 -15.229 1.00 79.19 96 GLY A CA 1
ATOM 752 C C . GLY A 1 96 ? 11.301 4.968 -14.144 1.00 79.19 96 GLY A C 1
ATOM 753 O O . GLY A 1 96 ? 11.758 4.021 -13.505 1.00 79.19 96 GLY A O 1
ATOM 754 N N . SER A 1 97 ? 10.090 5.463 -13.900 1.00 80.69 97 SER A N 1
ATOM 755 C CA . SER A 1 97 ? 9.149 4.894 -12.935 1.00 80.69 97 SER A CA 1
ATOM 756 C C . SER A 1 97 ? 7.726 4.868 -13.492 1.00 80.69 97 SER A C 1
ATOM 758 O O . SER A 1 97 ? 7.315 5.721 -14.282 1.00 80.69 97 SER A O 1
ATOM 760 N N . ILE A 1 98 ? 6.958 3.861 -13.080 1.00 85.56 98 ILE A N 1
ATOM 761 C CA . ILE A 1 98 ? 5.524 3.794 -13.364 1.00 85.56 98 ILE A CA 1
ATOM 762 C C . ILE A 1 98 ? 4.816 4.816 -12.475 1.00 85.56 98 ILE A C 1
ATOM 764 O O . ILE A 1 98 ? 5.034 4.860 -11.262 1.00 85.56 98 ILE A O 1
ATOM 768 N N . ARG A 1 99 ? 3.950 5.625 -13.080 1.00 87.50 99 ARG A N 1
ATOM 769 C CA . ARG A 1 99 ? 3.095 6.589 -12.397 1.00 87.50 99 ARG A CA 1
ATOM 770 C C . ARG A 1 99 ? 1.649 6.122 -12.491 1.00 87.50 99 ARG A C 1
ATOM 772 O O . ARG A 1 99 ? 1.127 5.924 -13.581 1.00 87.50 99 ARG A O 1
ATOM 779 N N . LEU A 1 100 ? 1.008 6.006 -11.335 1.00 88.94 100 LEU A N 1
ATOM 780 C CA . LEU A 1 100 ? -0.419 5.732 -11.217 1.00 88.94 100 LEU A CA 1
ATOM 781 C C . LEU A 1 100 ? -1.122 7.006 -10.753 1.00 88.94 100 LEU A C 1
ATOM 783 O O . LEU A 1 100 ? -0.659 7.666 -9.817 1.00 88.94 100 LEU A O 1
ATOM 787 N N . ALA A 1 101 ? -2.212 7.363 -11.418 1.00 87.88 101 ALA A N 1
ATOM 788 C CA . ALA A 1 101 ? -3.079 8.463 -11.037 1.00 87.88 101 ALA A CA 1
ATOM 789 C C . ALA A 1 101 ? -4.493 7.933 -10.811 1.00 87.88 101 ALA A C 1
ATOM 791 O O . ALA A 1 101 ? -4.983 7.100 -11.563 1.00 87.88 101 ALA A O 1
ATOM 792 N N . TYR A 1 102 ? -5.152 8.427 -9.768 1.00 88.38 102 TYR A N 1
ATOM 793 C CA . TYR A 1 102 ? -6.539 8.095 -9.481 1.00 88.38 102 TYR A CA 1
ATOM 794 C C . TYR A 1 102 ? -7.323 9.389 -9.235 1.00 88.38 102 TYR A C 1
ATOM 796 O O . TYR A 1 102 ? -6.838 10.261 -8.503 1.00 88.38 102 TYR A O 1
ATOM 804 N N . PRO A 1 103 ? -8.503 9.563 -9.851 1.00 84.25 103 PRO A N 1
ATOM 805 C CA . PRO A 1 103 ? -9.316 10.755 -9.654 1.00 84.25 103 PRO A CA 1
ATOM 806 C C . PRO A 1 103 ? -9.812 10.857 -8.206 1.00 84.25 103 PRO A C 1
ATOM 808 O O . PRO A 1 103 ? -10.555 10.012 -7.728 1.00 84.25 103 PRO A O 1
ATOM 811 N N . ALA A 1 104 ? -9.467 11.943 -7.510 1.00 83.31 104 ALA A N 1
ATOM 812 C CA . ALA A 1 104 ? -9.852 12.144 -6.107 1.00 83.31 104 ALA A CA 1
ATOM 813 C C . ALA A 1 104 ? -11.354 12.439 -5.889 1.00 83.31 104 ALA A C 1
ATOM 815 O O . ALA A 1 104 ? -11.803 12.539 -4.750 1.00 83.31 104 ALA A O 1
ATOM 816 N N . TYR A 1 105 ? -12.131 12.619 -6.961 1.00 82.81 105 TYR A N 1
ATOM 817 C CA . TYR A 1 105 ? -13.541 13.017 -6.904 1.00 82.81 105 TYR A CA 1
ATOM 818 C C . TYR A 1 105 ? -14.529 11.844 -6.965 1.00 82.81 105 TYR A C 1
ATOM 820 O O . TYR A 1 105 ? -15.732 12.074 -6.876 1.00 82.81 105 TYR A O 1
ATOM 828 N N . THR A 1 106 ? -14.067 10.603 -7.135 1.00 77.00 106 THR A N 1
ATOM 829 C CA . THR A 1 106 ? -14.958 9.437 -7.278 1.00 77.00 106 THR A CA 1
ATOM 830 C C . THR A 1 106 ? -15.618 9.015 -5.967 1.00 77.00 106 THR A C 1
ATOM 832 O O . THR A 1 106 ? -16.598 8.281 -5.997 1.00 77.00 106 THR A O 1
ATOM 835 N N . GLY A 1 107 ? -15.113 9.467 -4.814 1.00 73.56 107 GLY A N 1
ATOM 836 C CA . GLY A 1 107 ? -15.618 9.062 -3.496 1.00 73.56 107 GLY A CA 1
ATOM 837 C C . GLY A 1 107 ? -15.243 7.630 -3.095 1.00 73.56 107 GLY A C 1
ATOM 838 O O . GLY A 1 107 ? -15.475 7.239 -1.952 1.00 73.56 107 GLY A O 1
ATOM 839 N N . GLU A 1 108 ? -14.614 6.874 -3.995 1.00 69.00 108 GLU A N 1
ATOM 840 C CA . GLU A 1 108 ? -14.022 5.569 -3.724 1.00 69.00 108 GLU A CA 1
ATOM 841 C C . GLU A 1 108 ? -12.525 5.706 -3.432 1.00 69.00 108 GLU A C 1
ATOM 843 O O . GLU A 1 108 ? -11.859 6.648 -3.869 1.00 69.00 108 GLU A O 1
ATOM 848 N N . ARG A 1 109 ? -11.989 4.775 -2.639 1.00 63.00 109 ARG A N 1
ATOM 849 C CA . ARG A 1 109 ? -10.548 4.707 -2.383 1.00 63.00 109 ARG A CA 1
ATOM 850 C C . ARG A 1 109 ? -9.861 4.015 -3.562 1.00 63.00 109 ARG A C 1
ATOM 852 O O . ARG A 1 109 ? -10.374 3.013 -4.047 1.00 63.00 109 ARG A O 1
ATOM 859 N N . ALA A 1 110 ? -8.727 4.582 -3.981 1.00 59.12 110 ALA A N 1
ATOM 860 C CA . ALA A 1 110 ? -7.810 3.988 -4.953 1.00 59.12 110 ALA A CA 1
ATOM 861 C C . ALA A 1 110 ? -7.266 2.633 -4.478 1.00 59.12 110 ALA A C 1
ATOM 863 O O . ALA A 1 110 ? -7.110 2.468 -3.242 1.00 59.12 110 ALA A O 1
#

Radius of gyration: 23.96 Å; chains: 1; bounding box: 43×64×52 Å

pLDDT: mean 72.83, std 10.48, range [48.75, 89.88]

=== Feature glossary ===
The record interleaves many kinds of information about one protein. Here is each kind framed as the question it answers.

Q: Are the domains correctly placed relative to each other?
A: Predicted aligned error is AlphaFold's pairwise confidence. Unlike pLDDT (per-residue), PAE is per-residue-pair and captures whether two parts of the structure are correctly placed relative to each other. Units are ångströms of expected positional error.

Q: Which residues are in helices, strands, or loops?
A: Eight-state secondary structure (DSSP): H is the canonical α-helix, G the tighter 3₁₀-helix, I the wider π-helix; E/B are β-structure, T and S are turns and bends, and '-' is everything else. DSSP derives these from the pattern of main-chain N–H···O=C hydrogen bonds, not from the sequence.

Q: What if only a Cα trace is available?
A: P-SEA three-state annotation labels each residue as helix, strand, or coil based purely on the geometry of the Cα trace. It serves as a fallback when the full backbone (and thus DSSP) is unavailable.

Q: What are the backbone torsion angles?
A: φ (phi) and ψ (psi) are the two rotatable backbone dihedrals per residue: φ is the C(i-1)–N–Cα–C torsion, ψ is the N–Cα–C–N(i+1) torsion, both in degrees on (−180°, 180°]. α-helical residues cluster near (−60°, −45°); β-strand residues near (−120°, +130°). A Ramachandran plot is simply a scatter of (φ, ψ) for every residue.

Q: What known structures does this most resemble?
A: Structural nearest neighbors (via Foldseek easy-search vs the PDB). Reported per hit: target PDB id, E-value, and alignment TM-score. A TM-score above ~0.5 is the conventional threshold for 'same fold'.

Q: What family and function is it annotated with?
A: Database cross-references. InterPro integrates a dozen domain/family signature databases into unified entries with residue-range hits. GO terms attach function/process/location labels with evidence codes. CATH codes position the fold in a four-level structural taxonomy. Organism is the NCBI-taxonomy species name.

Q: Which residues are buried vs exposed?
A: Solvent accessibility: the surface area of each residue that a 1.4 Å water probe can touch, in Å². When only backbone atoms are present the absolute values are lower than full-atom SASA (s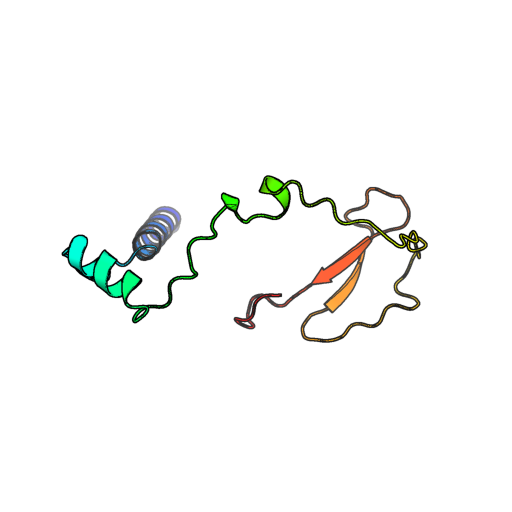ide chains contribute most of the area) and are flagged as backbone-only.

Q: What do the diagnostic plots show?
A: Three diagnostic plots accompany the record. The Cα contact map visualizes the tertiary structure as a 2D adjacency matrix (8 Å cutoff, sequence-local contacts suppressed). The Ramachandran plot shows the distribution of backbone (φ, ψ) torsions, with points in the α and β basins reflecting secondary structure content. The PAE plot shows AlphaFold's inter-residue confidence as a color matrix.

Q: What is the amino-acid chain?
A: The amino-acid sequence is the protein's primary structure: the linear order of residues from the N-terminus to the C-terminus, written in one-letter code. Everything else here — the 3D coordinates, the secondary structure, the domain annotations — is ultimately a consequence of this string.

Q: What do the rendered images show?
A: The six renders are orthographic views along the three Cartesian axes in both directions. Representation (cartoon, sticks, or surface) and color scheme (sequence-rainbow or by-chain) vary across proteins so the training set covers all the common visualization conventions.

Q: Where is each backbone atom in 3D?
A: The mmCIF table is the protein's shape written out atom by atom. For each backbone N, Cα, C, and carbonyl O, it records an (x, y, z) coordinate triple in Å plus the residue type, chain letter, and residue number.

Q: How mobile is each atom in the crystal?
A: For experimental (PDB) structures, the B-factor (temperature factor) quantifies the positional spread of each atom in the crystal — a combination of thermal vibration and static disorder — in units of Å². High B-factors mark flexible loops or poorly resolved regions; low B-factors mark the rigid, well-ordered core.

Q: How big and how compact is the whole molecule?
A: Three whole-structure scalars: the radius of gyration (RMS distance of Cα from centroid, in Å), the count of Cα–Cα contacts (pairs closer than 8 Å and separated by more than four residues in sequence — i.e. tertiary, not local, contacts), and the bounding-box dimensions. Together they distinguish compact globular folds from extended fibres 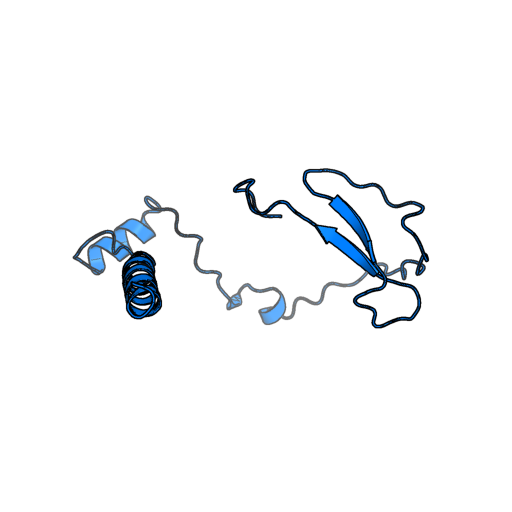or disordered chains.

Q: What does the local fold look like, residue by residue?
A: A 3Di character summarizes, for each residue, the relative orientation of the Cα frame of its nearest spatial neighbor. Because it encodes fold topology rather than chemistry, 3Di alignments detect remote structural similarity that sequence alignment misses.

Q: How confident is the AlphaFold model at each residue?
A: For AlphaFold models, the B-factor field carries pLDDT — the model's own estimate of local accuracy on a 0–100 scale. Regions with pLDDT<50 should be treated as essentially unmodeled; they often correspond to intrinsically disordered segments.